Protein AF-W7XIR1-F1 (afdb_monomer_lite)

Structure (mmCIF, N/CA/C/O backbone):
data_AF-W7XIR1-F1
#
_entry.id   AF-W7XIR1-F1
#
loop_
_atom_site.group_PDB
_atom_site.id
_atom_site.type_symbol
_atom_site.label_atom_id
_atom_site.label_alt_id
_atom_site.label_comp_id
_atom_site.label_asym_id
_atom_site.label_entity_id
_atom_site.label_seq_id
_atom_site.pdbx_PDB_ins_code
_atom_site.Cartn_x
_atom_site.Cartn_y
_atom_site.Cartn_z
_atom_site.occupancy
_atom_site.B_iso_or_equiv
_atom_site.auth_seq_id
_atom_site.auth_comp_id
_atom_site.auth_asym_id
_atom_site.auth_atom_id
_atom_site.pdbx_PDB_model_num
ATOM 1 N N . MET A 1 1 ? -16.036 -8.153 -0.741 1.00 47.19 1 MET A N 1
ATOM 2 C CA . MET A 1 1 ? -14.841 -7.822 0.066 1.00 47.19 1 MET A CA 1
ATOM 3 C C . MET A 1 1 ? -13.595 -8.530 -0.463 1.00 47.19 1 MET A C 1
ATOM 5 O O . MET A 1 1 ? -12.619 -7.846 -0.739 1.00 47.19 1 MET A O 1
ATOM 9 N N . ASP A 1 2 ? -13.642 -9.837 -0.739 1.00 56.62 2 ASP A N 1
ATOM 10 C CA . ASP A 1 2 ? -12.467 -10.627 -1.176 1.00 56.62 2 ASP A CA 1
ATOM 11 C C . ASP A 1 2 ? -11.765 -10.119 -2.443 1.00 56.62 2 ASP A C 1
ATOM 13 O O . ASP A 1 2 ? -10.538 -10.117 -2.530 1.00 56.62 2 ASP A O 1
ATOM 17 N N . LYS A 1 3 ? -12.527 -9.592 -3.409 1.00 66.00 3 LYS A N 1
ATOM 18 C CA . LYS A 1 3 ? -11.968 -9.049 -4.658 1.00 66.00 3 LYS A CA 1
ATOM 19 C C . LYS A 1 3 ? -11.097 -7.801 -4.444 1.00 66.00 3 LYS A C 1
ATOM 21 O O . LYS A 1 3 ? -10.137 -7.603 -5.183 1.00 66.00 3 LYS A O 1
ATOM 26 N N . LEU A 1 4 ? -11.406 -6.980 -3.435 1.00 66.88 4 LEU A N 1
ATOM 27 C CA . LEU A 1 4 ? -10.660 -5.755 -3.116 1.00 66.88 4 LEU A CA 1
ATOM 28 C C . LEU A 1 4 ? -9.326 -6.082 -2.440 1.00 66.88 4 LEU A C 1
ATOM 30 O O . LEU A 1 4 ? -8.282 -5.608 -2.886 1.00 66.88 4 LEU A O 1
ATOM 34 N N . PHE A 1 5 ? -9.343 -6.951 -1.428 1.00 69.06 5 PHE A N 1
ATOM 35 C CA . PHE A 1 5 ? -8.121 -7.397 -0.753 1.00 69.06 5 PHE A CA 1
ATOM 36 C C . PHE A 1 5 ? -7.199 -8.178 -1.690 1.00 69.06 5 PHE A C 1
ATOM 38 O O . PHE A 1 5 ? -6.004 -7.888 -1.754 1.00 69.06 5 PHE A O 1
ATOM 45 N N . GLY A 1 6 ? -7.758 -9.090 -2.493 1.00 74.75 6 GLY A N 1
ATOM 46 C CA . GLY A 1 6 ? -6.997 -9.811 -3.512 1.00 74.75 6 GLY A CA 1
ATOM 47 C C . GLY A 1 6 ? -6.337 -8.871 -4.525 1.00 74.75 6 GLY A C 1
ATOM 48 O O . GLY A 1 6 ? -5.198 -9.101 -4.928 1.00 74.75 6 GLY A O 1
ATOM 49 N N . ARG A 1 7 ? -6.999 -7.764 -4.889 1.00 78.75 7 ARG A N 1
ATOM 50 C CA . ARG A 1 7 ? -6.411 -6.743 -5.767 1.00 78.75 7 ARG A CA 1
ATOM 51 C C . ARG A 1 7 ? -5.222 -6.047 -5.112 1.00 78.75 7 ARG A C 1
ATOM 53 O O . ARG A 1 7 ? -4.180 -5.965 -5.750 1.00 78.75 7 ARG A O 1
ATOM 60 N N . VAL A 1 8 ? -5.345 -5.591 -3.863 1.00 82.38 8 VAL A N 1
ATOM 61 C CA . VAL A 1 8 ? -4.236 -4.936 -3.136 1.00 82.38 8 VAL A CA 1
ATOM 62 C C . VAL A 1 8 ? -3.028 -5.871 -3.004 1.00 82.38 8 VAL A C 1
ATOM 64 O O . VAL A 1 8 ? -1.895 -5.430 -3.187 1.00 82.38 8 VAL A O 1
ATOM 67 N N . ILE A 1 9 ? -3.255 -7.164 -2.751 1.00 82.62 9 ILE A N 1
ATOM 68 C CA . ILE A 1 9 ? -2.181 -8.163 -2.649 1.00 82.62 9 ILE A CA 1
ATOM 69 C C . ILE A 1 9 ? -1.462 -8.341 -3.991 1.00 82.62 9 ILE A C 1
ATOM 71 O O . ILE A 1 9 ? -0.242 -8.200 -4.043 1.00 82.62 9 ILE A O 1
ATOM 75 N N . ARG A 1 10 ? -2.198 -8.579 -5.087 1.00 83.56 10 ARG A N 1
ATOM 76 C CA . ARG A 1 10 ? -1.591 -8.745 -6.424 1.00 83.56 10 ARG A CA 1
ATOM 77 C C . ARG A 1 10 ? -0.830 -7.500 -6.874 1.00 83.56 10 ARG A C 1
ATOM 79 O O . ARG A 1 10 ? 0.232 -7.595 -7.477 1.00 83.56 10 ARG A O 1
ATOM 86 N N . ARG A 1 11 ? -1.364 -6.328 -6.541 1.00 86.44 11 ARG A N 1
ATOM 87 C CA . ARG A 1 11 ? -0.734 -5.027 -6.760 1.00 86.44 11 ARG A CA 1
ATOM 88 C C . ARG A 1 11 ? 0.593 -4.888 -6.011 1.00 86.44 11 ARG A C 1
ATOM 90 O O . ARG A 1 11 ? 1.583 -4.455 -6.588 1.00 86.44 11 ARG A O 1
ATOM 97 N N . ASN A 1 12 ? 0.637 -5.286 -4.745 1.00 86.12 12 ASN A N 1
ATOM 98 C CA . ASN A 1 12 ? 1.884 -5.290 -3.985 1.00 86.12 12 ASN A CA 1
ATOM 99 C C . ASN A 1 12 ? 2.903 -6.280 -4.577 1.00 86.12 12 ASN A C 1
ATOM 101 O O . ASN A 1 12 ? 4.062 -5.922 -4.751 1.00 86.12 12 ASN A O 1
ATOM 105 N N . GLN A 1 13 ? 2.462 -7.481 -4.964 1.00 86.81 13 GLN A N 1
ATOM 106 C CA . GLN A 1 13 ? 3.322 -8.484 -5.605 1.00 86.81 13 GLN A CA 1
ATOM 107 C C . GLN A 1 13 ? 3.911 -7.983 -6.929 1.00 86.81 13 GLN A C 1
ATOM 109 O O . GLN A 1 13 ? 5.104 -8.140 -7.165 1.00 86.81 13 GLN A O 1
ATOM 114 N N . ALA A 1 14 ? 3.105 -7.325 -7.766 1.00 87.56 14 ALA A N 1
ATOM 115 C CA . ALA A 1 14 ? 3.579 -6.733 -9.014 1.00 87.56 14 ALA A CA 1
ATOM 116 C C . ALA A 1 14 ? 4.605 -5.614 -8.767 1.00 87.56 14 ALA A C 1
ATOM 118 O O . ALA A 1 14 ? 5.599 -5.510 -9.479 1.00 87.56 14 ALA A O 1
ATOM 119 N N . ALA A 1 15 ? 4.403 -4.788 -7.738 1.00 88.06 15 ALA A N 1
ATOM 120 C CA . ALA A 1 15 ? 5.382 -3.772 -7.361 1.00 88.06 15 ALA A CA 1
ATOM 121 C C . ALA A 1 15 ? 6.718 -4.400 -6.918 1.00 88.06 15 ALA A C 1
ATOM 123 O O . ALA A 1 15 ? 7.783 -3.932 -7.311 1.00 88.06 15 ALA A O 1
ATOM 124 N N . GLU A 1 16 ? 6.672 -5.490 -6.150 1.00 88.56 16 GLU A N 1
ATOM 125 C CA . GLU A 1 16 ? 7.868 -6.235 -5.739 1.00 88.56 16 GLU A CA 1
ATOM 126 C C . GLU A 1 16 ? 8.572 -6.930 -6.914 1.00 88.56 16 GLU A C 1
ATOM 128 O O . GLU A 1 16 ? 9.802 -6.935 -6.969 1.00 88.56 16 GLU A O 1
ATOM 133 N N . GLU A 1 17 ? 7.816 -7.493 -7.860 1.00 87.75 17 GLU A N 1
ATOM 134 C CA . GLU A 1 17 ? 8.345 -8.072 -9.103 1.00 87.75 17 GLU A CA 1
ATOM 135 C C . GLU A 1 17 ? 9.069 -7.004 -9.932 1.00 87.75 17 GLU A C 1
ATOM 137 O O . GLU A 1 17 ? 10.204 -7.214 -10.356 1.00 87.75 17 GLU A O 1
ATOM 142 N N . PHE A 1 18 ? 8.462 -5.821 -10.074 1.00 90.00 18 PHE A N 1
ATOM 143 C CA . PHE A 1 18 ? 9.089 -4.676 -10.732 1.00 90.00 18 PHE A CA 1
ATOM 144 C C . PHE A 1 18 ? 10.430 -4.296 -10.082 1.00 90.00 18 PHE A C 1
ATOM 146 O O . PHE A 1 18 ? 11.411 -4.070 -10.787 1.00 90.00 18 PHE A O 1
ATOM 153 N N . MET A 1 19 ? 10.509 -4.260 -8.746 1.00 90.06 19 MET A N 1
ATOM 154 C CA . MET A 1 19 ? 11.745 -3.876 -8.046 1.00 90.06 19 MET A CA 1
ATOM 155 C C . MET A 1 19 ? 12.908 -4.846 -8.294 1.00 90.06 19 MET A C 1
ATOM 157 O O . MET A 1 19 ? 14.069 -4.438 -8.214 1.00 90.06 19 MET A O 1
ATOM 161 N N . LYS A 1 20 ? 12.605 -6.109 -8.612 1.00 88.31 20 LYS A N 1
ATOM 162 C CA . LYS A 1 20 ? 13.590 -7.152 -8.934 1.00 88.31 20 LYS A CA 1
ATOM 163 C C . LYS A 1 20 ? 13.994 -7.163 -10.410 1.00 88.31 20 LYS A C 1
ATOM 165 O O . LYS A 1 20 ? 14.940 -7.856 -10.758 1.00 88.31 20 LYS A O 1
ATOM 170 N N . ASN A 1 21 ? 13.299 -6.419 -11.269 1.00 86.75 21 ASN A N 1
ATOM 171 C CA . ASN A 1 21 ? 13.583 -6.396 -12.697 1.00 86.75 21 ASN A CA 1
ATOM 172 C C . ASN A 1 21 ? 14.885 -5.618 -12.975 1.00 86.75 21 ASN A C 1
ATOM 174 O O . ASN A 1 21 ? 15.011 -4.445 -12.609 1.00 86.75 21 ASN A O 1
ATOM 178 N N . GLU A 1 22 ? 15.872 -6.266 -13.593 1.00 84.19 22 GLU A N 1
ATOM 179 C CA . GLU A 1 22 ? 17.186 -5.675 -13.885 1.00 84.19 22 GLU A CA 1
ATOM 180 C C . GLU A 1 22 ? 17.130 -4.628 -15.010 1.00 84.19 22 GLU A C 1
ATOM 182 O O . GLU A 1 22 ? 17.869 -3.647 -14.951 1.00 84.19 22 GLU A O 1
ATOM 187 N N . ASP A 1 23 ? 16.170 -4.746 -15.934 1.00 83.69 23 ASP A N 1
ATOM 188 C CA . ASP A 1 23 ? 15.997 -3.857 -17.094 1.00 83.69 23 ASP A CA 1
ATOM 189 C C . ASP A 1 23 ? 15.328 -2.513 -16.745 1.00 83.69 23 ASP A C 1
ATOM 191 O O . ASP A 1 23 ? 15.287 -1.581 -17.557 1.00 83.69 23 ASP A O 1
ATOM 195 N N . ALA A 1 24 ? 14.755 -2.393 -15.544 1.00 85.62 24 ALA A N 1
ATOM 196 C CA . ALA A 1 24 ? 14.069 -1.180 -15.113 1.00 85.62 24 ALA A CA 1
ATOM 197 C C . ALA A 1 24 ? 15.061 -0.050 -14.795 1.00 85.62 24 ALA A C 1
ATOM 199 O O . ALA A 1 24 ? 16.032 -0.227 -14.049 1.00 85.62 24 ALA A O 1
ATOM 200 N N . LYS A 1 25 ? 14.788 1.152 -15.322 1.00 89.81 25 LYS A N 1
ATOM 201 C CA . LYS A 1 25 ? 15.686 2.305 -15.174 1.00 89.81 25 LYS A CA 1
ATOM 202 C C . LYS A 1 25 ? 15.757 2.752 -13.712 1.00 89.81 25 LYS A C 1
ATOM 204 O O . LYS A 1 25 ? 14.763 2.733 -12.989 1.00 89.81 25 LYS A O 1
ATOM 209 N N . ALA A 1 26 ? 16.920 3.245 -13.285 1.00 88.62 26 ALA A N 1
ATOM 210 C CA . ALA A 1 26 ? 17.149 3.649 -11.893 1.00 88.62 26 ALA A CA 1
ATOM 211 C C . ALA A 1 26 ? 16.135 4.695 -11.376 1.00 88.62 26 ALA A C 1
ATOM 213 O O . ALA A 1 26 ? 15.643 4.572 -10.258 1.00 88.62 26 ALA A O 1
ATOM 214 N N . HIS A 1 27 ? 15.758 5.681 -12.197 1.00 89.12 27 HIS A N 1
ATOM 215 C CA . HIS A 1 27 ? 14.773 6.703 -11.812 1.00 89.12 27 HIS A CA 1
ATOM 216 C C . HIS A 1 27 ? 13.342 6.151 -11.680 1.00 89.12 27 HIS A C 1
ATOM 218 O O . HIS A 1 27 ? 12.561 6.626 -10.855 1.00 89.12 27 HIS A O 1
ATOM 224 N N . GLU A 1 28 ? 12.989 5.129 -12.464 1.00 86.50 28 GLU A N 1
ATOM 225 C CA . GLU A 1 28 ? 11.701 4.438 -12.362 1.00 86.50 28 GLU A CA 1
ATOM 226 C C . GLU A 1 28 ? 11.644 3.604 -11.082 1.00 86.50 28 GLU A C 1
ATOM 228 O O . GLU A 1 28 ? 10.644 3.648 -10.364 1.00 86.50 28 GLU A O 1
ATOM 233 N N . LYS A 1 29 ? 12.747 2.914 -10.753 1.00 89.25 29 LYS A N 1
ATOM 234 C CA . LYS A 1 29 ? 12.908 2.200 -9.479 1.00 89.25 29 LYS A CA 1
ATOM 235 C C . LYS A 1 29 ? 12.753 3.128 -8.286 1.00 89.25 29 LYS A C 1
ATOM 237 O O . LYS A 1 29 ? 12.017 2.802 -7.360 1.00 89.25 29 LYS A O 1
ATOM 242 N N . GLU A 1 30 ? 13.385 4.296 -8.330 1.00 91.06 30 GLU A N 1
ATOM 243 C CA . GLU A 1 30 ? 13.280 5.284 -7.257 1.00 91.06 30 GLU A CA 1
ATOM 244 C C . GLU A 1 30 ? 11.848 5.826 -7.121 1.00 91.06 30 GLU A C 1
ATOM 246 O O . GLU A 1 30 ? 11.308 5.877 -6.018 1.00 91.06 30 GLU A O 1
ATOM 251 N N . THR A 1 31 ? 11.178 6.118 -8.241 1.00 90.06 31 THR A N 1
ATOM 252 C CA . THR A 1 31 ? 9.779 6.581 -8.242 1.00 90.06 31 THR A CA 1
ATOM 253 C C . THR A 1 31 ? 8.834 5.543 -7.631 1.00 90.06 31 THR A C 1
ATOM 255 O O . THR A 1 31 ? 8.003 5.872 -6.778 1.00 90.06 31 THR A O 1
ATOM 258 N N . VAL A 1 32 ? 8.956 4.274 -8.033 1.00 90.06 32 VAL A N 1
ATOM 259 C CA . VAL A 1 32 ? 8.128 3.186 -7.489 1.00 90.06 32 VAL A CA 1
ATOM 260 C C . VAL A 1 32 ? 8.439 2.964 -6.009 1.00 90.06 32 VAL A C 1
ATOM 262 O O . VAL A 1 32 ? 7.513 2.861 -5.205 1.00 90.06 32 VAL A O 1
ATOM 265 N N . LYS A 1 33 ? 9.719 2.974 -5.623 1.00 92.25 33 LYS A N 1
ATOM 266 C CA . LYS A 1 33 ? 10.160 2.826 -4.232 1.00 92.25 33 LYS A CA 1
ATOM 267 C C . LYS A 1 33 ? 9.596 3.921 -3.327 1.00 92.25 33 LYS A C 1
ATOM 269 O O . LYS A 1 33 ? 9.065 3.599 -2.266 1.00 92.25 33 LYS A O 1
ATOM 274 N N . GLN A 1 34 ? 9.649 5.184 -3.747 1.00 91.56 34 GLN A N 1
ATOM 275 C CA . GLN A 1 34 ? 9.073 6.300 -2.989 1.00 91.56 34 GLN A CA 1
ATOM 276 C C . GLN A 1 34 ? 7.562 6.120 -2.790 1.00 91.56 34 GLN A C 1
ATOM 278 O O . GLN A 1 34 ? 7.061 6.233 -1.672 1.00 91.56 34 GLN A O 1
ATOM 283 N N . ASN A 1 35 ? 6.832 5.738 -3.842 1.00 89.81 35 ASN A N 1
ATOM 284 C CA . ASN A 1 35 ? 5.393 5.487 -3.741 1.00 89.81 35 ASN A CA 1
ATOM 285 C C . ASN A 1 35 ? 5.060 4.269 -2.855 1.00 89.81 35 ASN A C 1
ATOM 287 O O . ASN A 1 35 ? 4.094 4.314 -2.091 1.00 89.81 35 ASN A O 1
ATOM 291 N N . MET A 1 36 ? 5.874 3.205 -2.892 1.00 90.12 36 MET A N 1
ATOM 292 C CA . MET A 1 36 ? 5.750 2.056 -1.981 1.00 90.12 36 MET A CA 1
ATOM 293 C C . MET A 1 36 ? 6.007 2.450 -0.522 1.00 90.12 36 MET A C 1
ATOM 295 O O . MET A 1 36 ? 5.300 1.987 0.379 1.00 90.12 36 MET A O 1
ATOM 299 N N . GLN A 1 37 ? 6.994 3.314 -0.270 1.00 91.06 37 GLN A N 1
ATOM 300 C CA . GLN A 1 37 ? 7.282 3.829 1.069 1.00 91.06 37 GLN A CA 1
ATOM 301 C C . GLN A 1 37 ? 6.131 4.686 1.598 1.00 91.06 37 GLN A C 1
ATOM 303 O O . GLN A 1 37 ? 5.708 4.477 2.732 1.00 91.06 37 GLN A O 1
ATOM 308 N N . ILE A 1 38 ? 5.564 5.575 0.775 1.00 89.38 38 ILE A N 1
ATOM 309 C CA . ILE A 1 38 ? 4.385 6.377 1.142 1.00 89.38 38 ILE A CA 1
ATOM 310 C C . ILE A 1 38 ? 3.194 5.467 1.455 1.00 89.38 38 ILE A C 1
ATOM 312 O O . ILE A 1 38 ? 2.576 5.603 2.511 1.00 89.38 38 ILE A O 1
ATOM 316 N N . GLN A 1 39 ? 2.905 4.492 0.586 1.00 90.06 39 GLN A N 1
ATOM 317 C CA . GLN A 1 39 ? 1.838 3.517 0.816 1.00 90.06 39 GLN A CA 1
ATOM 318 C C . GLN A 1 39 ? 2.038 2.784 2.149 1.00 90.06 39 GLN A C 1
ATOM 320 O O . GLN A 1 39 ? 1.104 2.674 2.943 1.00 90.06 39 GLN A O 1
ATOM 325 N N . THR A 1 40 ? 3.251 2.294 2.410 1.00 89.00 40 THR A N 1
ATOM 326 C CA . THR A 1 40 ? 3.586 1.585 3.653 1.00 89.00 40 THR A CA 1
ATOM 327 C C . THR A 1 40 ? 3.459 2.505 4.866 1.00 89.00 40 THR A C 1
ATOM 329 O O . THR A 1 40 ? 2.874 2.107 5.872 1.00 89.00 40 THR A O 1
ATOM 332 N N . GLY A 1 41 ? 3.922 3.752 4.758 1.00 87.50 41 GLY A N 1
ATOM 333 C CA . GLY A 1 41 ? 3.806 4.767 5.801 1.00 87.50 41 GLY A CA 1
ATOM 334 C C . GLY A 1 41 ? 2.353 5.048 6.178 1.00 87.50 41 GLY A C 1
ATOM 335 O O . GLY A 1 41 ? 2.011 4.990 7.358 1.00 87.50 41 GLY A O 1
ATOM 336 N N . ILE A 1 42 ? 1.473 5.248 5.190 1.00 87.44 42 ILE A N 1
ATOM 337 C CA . ILE A 1 42 ? 0.030 5.445 5.414 1.00 87.44 42 ILE A CA 1
ATOM 338 C C . ILE A 1 42 ? -0.579 4.224 6.117 1.00 87.44 42 ILE A C 1
ATOM 340 O O . ILE A 1 42 ? -1.286 4.364 7.117 1.00 87.44 42 ILE A O 1
ATOM 344 N N . LYS A 1 43 ? -0.265 3.013 5.637 1.00 88.38 43 LYS A N 1
ATOM 345 C CA . LYS A 1 43 ? -0.760 1.754 6.216 1.00 88.38 43 LYS A CA 1
ATOM 346 C C . LYS A 1 43 ? -0.345 1.578 7.678 1.00 88.38 43 LYS A C 1
ATOM 348 O O . LYS A 1 43 ? -1.163 1.154 8.501 1.00 88.38 43 LYS A O 1
ATOM 353 N N . VAL A 1 44 ? 0.909 1.886 8.005 1.00 88.81 44 VAL A N 1
ATOM 354 C CA . VAL A 1 44 ? 1.440 1.797 9.373 1.00 88.81 44 VAL A CA 1
ATOM 355 C C . VAL A 1 44 ? 0.832 2.881 10.261 1.00 88.81 44 VAL A C 1
ATOM 357 O O . VAL A 1 44 ? 0.356 2.566 11.349 1.00 88.81 44 VAL A O 1
ATOM 360 N N . ALA A 1 45 ? 0.763 4.130 9.791 1.00 87.19 45 ALA A N 1
ATOM 361 C CA . ALA A 1 45 ? 0.193 5.245 10.547 1.00 87.19 45 ALA A CA 1
ATOM 362 C C . ALA A 1 45 ? -1.283 5.012 10.913 1.00 87.19 45 ALA A C 1
ATOM 364 O O . ALA A 1 45 ? -1.683 5.247 12.056 1.00 87.19 45 ALA A O 1
ATOM 365 N N . LEU A 1 46 ? -2.089 4.479 9.987 1.00 87.69 46 LEU A N 1
ATOM 366 C CA . LEU A 1 46 ? -3.490 4.124 10.247 1.00 87.69 46 LEU A CA 1
ATOM 367 C C . LEU A 1 46 ? -3.632 3.033 11.318 1.00 87.69 46 LEU A C 1
ATOM 369 O O . LEU A 1 46 ? -4.487 3.127 12.195 1.00 87.69 46 LEU A O 1
ATOM 373 N N . ARG A 1 47 ? -2.770 2.012 11.293 1.00 86.81 47 ARG A N 1
ATOM 374 C CA . ARG A 1 47 ? -2.785 0.942 12.304 1.00 86.81 47 ARG A CA 1
ATOM 375 C C . ARG A 1 47 ? -2.330 1.445 13.669 1.00 86.81 47 ARG A C 1
ATOM 377 O O . ARG A 1 47 ? -2.976 1.148 14.668 1.00 86.81 47 ARG A O 1
ATOM 384 N N . LEU A 1 48 ? -1.244 2.216 13.718 1.00 87.69 48 LEU A N 1
ATOM 385 C CA . LEU A 1 48 ? -0.706 2.756 14.969 1.00 87.69 48 LEU A CA 1
ATOM 386 C C . LEU A 1 48 ? -1.657 3.761 15.617 1.00 87.69 48 LEU A C 1
ATOM 388 O O . LEU A 1 48 ? -1.846 3.713 16.829 1.00 87.69 48 LEU A O 1
ATOM 392 N N . SER A 1 49 ? -2.289 4.631 14.825 1.00 85.00 49 SER A N 1
ATOM 393 C CA . SER A 1 49 ? -3.303 5.558 15.339 1.00 85.00 49 SER A CA 1
ATOM 394 C C . SER A 1 49 ? -4.500 4.806 15.916 1.00 85.00 49 SER A C 1
ATOM 396 O O . SER A 1 49 ? -4.899 5.095 17.041 1.00 85.00 49 SER A O 1
ATOM 398 N N . PHE A 1 50 ? -5.001 3.779 15.221 1.00 86.06 50 PHE A N 1
ATOM 399 C CA . PHE A 1 50 ? -6.089 2.950 15.735 1.00 86.06 50 PHE A CA 1
ATOM 400 C C . PHE A 1 50 ? -5.710 2.220 17.033 1.00 86.06 50 PHE A C 1
ATOM 402 O O . PHE A 1 50 ? -6.439 2.307 18.020 1.00 86.06 50 PHE A O 1
ATOM 409 N N . ILE A 1 51 ? -4.545 1.562 17.074 1.00 85.44 51 ILE A N 1
ATOM 410 C CA . ILE A 1 51 ? -4.040 0.893 18.285 1.00 85.44 51 ILE A CA 1
ATOM 411 C C . ILE A 1 51 ? -3.890 1.897 19.434 1.00 85.44 51 ILE A C 1
ATOM 413 O O . ILE A 1 51 ? -4.303 1.611 20.557 1.00 85.44 51 ILE A O 1
ATOM 417 N N . GLY A 1 52 ? -3.345 3.085 19.159 1.00 84.31 52 GLY A N 1
ATOM 418 C CA . GLY A 1 52 ? -3.204 4.158 20.140 1.00 84.31 52 GLY A CA 1
ATOM 419 C C . GLY A 1 52 ? -4.551 4.617 20.700 1.00 84.31 52 GLY A C 1
ATOM 420 O O . GLY A 1 52 ? -4.704 4.733 21.918 1.00 84.31 52 GLY A O 1
ATOM 421 N N . SER A 1 53 ? -5.555 4.805 19.838 1.00 82.50 53 SER A N 1
ATOM 422 C CA . SER A 1 53 ? -6.922 5.126 20.260 1.00 82.50 53 SER A CA 1
ATOM 423 C C . SER A 1 53 ? -7.522 4.023 21.134 1.00 82.50 53 SER A C 1
ATOM 425 O O . SER A 1 53 ? -8.058 4.320 22.201 1.00 82.50 53 SER A O 1
ATOM 427 N N . VAL A 1 54 ? -7.381 2.753 20.745 1.00 82.06 54 VAL A N 1
ATOM 428 C CA . VAL A 1 54 ? -7.877 1.613 21.535 1.00 82.06 54 VAL A CA 1
ATOM 429 C C . VAL A 1 54 ? -7.174 1.530 22.893 1.00 82.06 54 VAL A C 1
ATOM 431 O O . VAL A 1 54 ? -7.836 1.344 23.912 1.00 82.06 54 VAL A O 1
ATOM 434 N N . ALA A 1 55 ? -5.855 1.736 22.945 1.00 82.88 55 ALA A N 1
ATOM 435 C CA . ALA A 1 55 ? -5.088 1.720 24.190 1.00 82.88 55 ALA A CA 1
ATOM 436 C C . ALA A 1 55 ? -5.508 2.844 25.157 1.00 82.88 55 ALA A C 1
ATOM 438 O O . ALA A 1 55 ? -5.602 2.622 26.368 1.00 82.88 55 ALA A O 1
ATOM 439 N N . LEU A 1 56 ? -5.801 4.041 24.635 1.00 82.81 56 LEU A N 1
ATOM 440 C CA . LEU A 1 56 ? -6.336 5.153 25.427 1.00 82.81 56 LEU A CA 1
ATOM 441 C C . LEU A 1 56 ? -7.735 4.844 25.975 1.00 82.81 56 LEU A C 1
ATOM 443 O O . LEU A 1 56 ? -8.002 5.102 27.151 1.00 82.81 56 LEU A O 1
ATOM 447 N N . LEU A 1 57 ? -8.606 4.262 25.147 1.00 77.81 57 LEU A N 1
ATOM 448 C CA . LEU A 1 57 ? -9.945 3.836 25.562 1.00 77.81 57 LEU A CA 1
ATOM 449 C C . LEU A 1 57 ? -9.876 2.733 26.629 1.00 77.81 57 LEU A C 1
ATOM 451 O O . LEU A 1 57 ? -10.603 2.789 27.621 1.00 77.81 57 LEU A O 1
ATOM 455 N N . TYR A 1 58 ? -8.938 1.793 26.491 1.00 77.62 58 TYR A N 1
ATOM 456 C CA . TYR A 1 58 ? -8.687 0.747 27.481 1.00 77.62 58 TYR A CA 1
ATOM 457 C C . TYR A 1 58 ? -8.252 1.314 28.834 1.00 77.62 58 TYR A C 1
ATOM 459 O O . TYR A 1 58 ? -8.846 0.981 29.859 1.00 77.62 58 TYR A O 1
ATOM 467 N N . LYS A 1 59 ? -7.280 2.238 28.852 1.00 79.94 59 LYS A N 1
ATOM 468 C CA . LYS A 1 59 ? -6.821 2.881 30.096 1.00 79.94 59 LYS A CA 1
ATOM 469 C C . LYS A 1 59 ? -7.918 3.659 30.825 1.00 79.94 59 LYS A C 1
ATOM 471 O O . LYS A 1 59 ? -7.866 3.763 32.044 1.00 79.94 59 LYS A O 1
ATOM 476 N N . ARG A 1 60 ? -8.904 4.202 30.104 1.00 75.81 60 ARG A N 1
ATOM 477 C CA . ARG A 1 60 ? -10.039 4.925 30.701 1.00 75.81 60 ARG A CA 1
ATOM 478 C C . ARG A 1 60 ? -11.146 4.019 31.247 1.0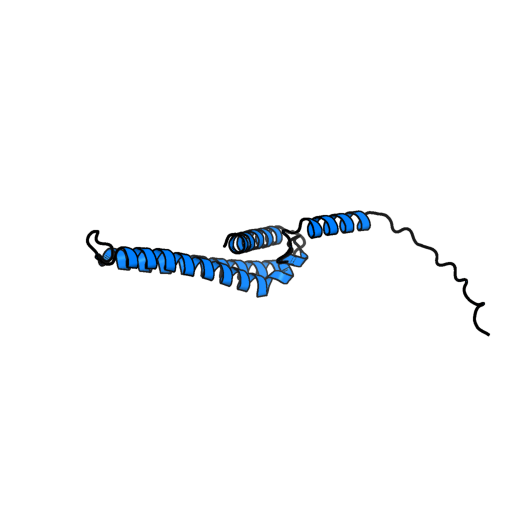0 75.81 60 ARG A C 1
ATOM 480 O O . ARG A 1 60 ? -12.164 4.535 31.693 1.00 75.81 60 ARG A O 1
ATOM 487 N N . GLY A 1 61 ? -10.972 2.695 31.215 1.00 70.19 61 GLY A N 1
ATOM 488 C CA . GLY A 1 61 ? -11.989 1.754 31.687 1.00 70.19 61 GLY A CA 1
ATOM 489 C C . GLY A 1 61 ? -13.215 1.680 30.775 1.00 70.19 61 GLY A C 1
ATOM 490 O O . GLY A 1 61 ? -14.256 1.194 31.204 1.00 70.19 61 GLY A O 1
ATOM 491 N N . PHE A 1 62 ? -13.096 2.138 29.520 1.00 66.31 62 PHE A N 1
ATOM 492 C CA . PHE A 1 62 ? -14.200 2.146 28.556 1.00 66.31 62 PHE A CA 1
ATOM 493 C C . PHE A 1 62 ? -14.723 0.730 28.269 1.00 66.31 62 PHE A C 1
ATOM 495 O O . PHE A 1 62 ? -15.906 0.578 28.033 1.00 66.31 62 PHE A O 1
ATOM 502 N N . PHE A 1 63 ? -13.867 -0.297 28.367 1.00 65.19 63 PHE A N 1
ATOM 503 C CA . PHE A 1 63 ? -14.200 -1.709 28.114 1.00 65.19 63 PHE A CA 1
ATOM 504 C C . PHE A 1 63 ? -14.488 -2.534 29.388 1.00 65.19 63 PHE A C 1
ATOM 506 O O . PHE A 1 63 ? -14.266 -3.748 29.418 1.00 65.19 63 PHE A O 1
ATOM 513 N N . ALA A 1 64 ? -14.906 -1.907 30.493 1.00 67.19 64 ALA A N 1
ATOM 514 C CA . ALA A 1 64 ? -15.242 -2.647 31.710 1.00 67.19 64 ALA A CA 1
ATOM 515 C C . ALA A 1 64 ? -16.447 -3.585 31.467 1.00 67.19 64 ALA A C 1
ATOM 517 O O . ALA A 1 64 ? -17.487 -3.153 30.981 1.00 67.19 64 ALA A O 1
ATOM 518 N N . LYS A 1 65 ? -16.326 -4.869 31.850 1.00 56.28 65 LYS A N 1
ATOM 519 C CA . LYS A 1 65 ? -17.270 -5.984 31.572 1.00 56.28 65 LYS A CA 1
ATOM 520 C C . LYS A 1 65 ? -18.745 -5.781 31.990 1.00 56.28 65 LYS A C 1
ATOM 522 O O . LYS A 1 65 ? -19.568 -6.628 31.663 1.00 56.28 65 LYS A O 1
ATOM 527 N N . GLN A 1 66 ? -19.087 -4.703 32.699 1.00 56.91 66 GLN A N 1
ATOM 528 C CA . GLN A 1 66 ? -20.462 -4.326 33.074 1.00 56.91 66 GLN A CA 1
ATOM 529 C C . GLN A 1 66 ? -21.007 -3.127 32.274 1.00 56.91 66 GLN A C 1
ATOM 531 O O . GLN A 1 66 ? -22.042 -2.564 32.621 1.00 56.91 66 GLN A O 1
ATOM 536 N N . SER A 1 67 ? -20.317 -2.715 31.211 1.00 56.53 67 SER A N 1
ATOM 537 C CA . SER A 1 67 ? -20.746 -1.632 30.335 1.00 56.53 67 SER A CA 1
ATOM 538 C C . SER A 1 67 ? -22.051 -2.007 29.608 1.00 56.53 67 SER A C 1
ATOM 540 O O . SER A 1 67 ? -22.057 -2.962 28.824 1.00 56.53 67 SER A O 1
ATOM 542 N N . PRO A 1 68 ? -23.150 -1.238 29.761 1.00 60.62 68 PRO A N 1
ATOM 543 C CA . PRO A 1 68 ? -24.337 -1.380 28.911 1.00 60.62 68 PRO A CA 1
ATOM 544 C C . PRO A 1 68 ? -24.049 -1.042 27.432 1.00 60.62 68 PRO A C 1
ATOM 546 O O . PRO A 1 68 ? -24.941 -1.115 26.588 1.00 60.62 68 PRO A O 1
ATOM 549 N N . PHE A 1 69 ? -22.802 -0.688 27.098 1.00 63.69 69 PHE A N 1
ATOM 550 C CA . PHE A 1 69 ? -22.334 -0.289 25.778 1.00 63.69 69 PHE A CA 1
ATOM 551 C C . PHE A 1 69 ? -21.414 -1.322 25.104 1.00 63.69 69 PHE A C 1
ATOM 553 O O . PHE A 1 69 ? -20.818 -0.994 24.081 1.00 63.69 69 PHE A O 1
ATOM 560 N N . PHE A 1 70 ? -21.349 -2.574 25.578 1.00 68.12 70 PHE A N 1
ATOM 561 C CA . PHE A 1 70 ? -20.539 -3.641 24.955 1.00 68.12 70 PHE A CA 1
ATOM 562 C C . PHE A 1 70 ? -20.753 -3.769 23.430 1.00 68.12 70 PHE A C 1
ATOM 564 O O . PHE A 1 70 ? -19.798 -3.892 22.665 1.00 68.12 70 PHE A O 1
ATOM 571 N N . MET A 1 71 ? -21.997 -3.644 22.947 1.00 69.88 71 MET A N 1
ATOM 572 C CA . MET A 1 71 ? -22.287 -3.631 21.502 1.00 69.88 71 MET A CA 1
ATOM 573 C C . MET A 1 71 ? -21.717 -2.403 20.781 1.00 69.88 71 MET A C 1
ATOM 575 O O . MET A 1 71 ? -21.284 -2.504 19.636 1.00 69.88 71 MET A O 1
ATOM 579 N N . ARG A 1 72 ? -21.681 -1.243 21.442 1.00 69.19 72 ARG A N 1
ATOM 580 C CA . ARG A 1 72 ? -21.098 -0.004 20.906 1.00 69.19 72 ARG A CA 1
ATOM 581 C C . ARG A 1 72 ? -19.571 -0.090 20.841 1.00 69.19 72 ARG A C 1
ATOM 583 O O . ARG A 1 72 ? -18.976 0.395 19.885 1.00 69.19 72 ARG A O 1
ATOM 590 N N . GLU A 1 73 ? -18.951 -0.731 21.827 1.00 71.75 73 GLU A N 1
ATOM 591 C CA . GLU A 1 73 ? -17.514 -1.028 21.871 1.00 71.75 73 GLU A CA 1
ATOM 592 C C . GLU A 1 73 ? -17.103 -2.017 20.773 1.00 71.75 73 GLU A C 1
ATOM 594 O O . GLU A 1 73 ? -16.135 -1.773 20.050 1.00 71.75 73 GLU A O 1
ATOM 599 N N . LEU A 1 74 ? -17.880 -3.088 20.582 1.00 75.38 74 LEU A N 1
ATOM 600 C CA . LEU A 1 74 ? -17.679 -4.040 19.490 1.00 75.38 74 LEU A CA 1
ATOM 601 C C . LEU A 1 74 ? -17.847 -3.362 18.119 1.00 75.38 74 LEU A C 1
ATOM 603 O O . LEU A 1 74 ? -17.014 -3.552 17.235 1.00 75.38 74 LEU A O 1
ATOM 607 N N . LEU A 1 75 ? -18.873 -2.517 17.955 1.00 78.31 75 LEU A N 1
ATOM 608 C CA . LEU A 1 75 ? -19.084 -1.726 16.736 1.00 78.31 75 LEU A CA 1
ATOM 609 C C . LEU A 1 75 ? -17.934 -0.749 16.462 1.00 78.31 75 LEU A C 1
ATOM 611 O O . LEU A 1 75 ? -17.549 -0.589 15.308 1.00 78.31 75 LEU A O 1
ATOM 615 N N . LEU A 1 76 ? -17.355 -0.127 17.494 1.00 78.44 76 LEU A N 1
ATOM 616 C CA . LEU A 1 76 ? -16.167 0.724 17.357 1.00 78.44 76 LEU A CA 1
ATOM 617 C C . LEU A 1 76 ? -14.953 -0.069 16.865 1.00 78.44 76 LEU A C 1
ATOM 619 O O . LEU A 1 76 ? -14.229 0.405 15.990 1.00 78.44 76 LEU A O 1
ATOM 623 N N . MET A 1 77 ? -14.749 -1.282 17.382 1.00 78.06 77 MET A N 1
ATOM 624 C CA . MET A 1 77 ? -13.647 -2.150 16.952 1.00 78.06 77 MET A CA 1
ATOM 625 C C . MET A 1 77 ? -13.828 -2.624 15.505 1.00 78.06 77 MET A C 1
ATOM 627 O O . MET A 1 77 ? -12.901 -2.523 14.699 1.00 78.06 77 MET A O 1
ATOM 631 N N . VAL A 1 78 ? -15.035 -3.075 15.148 1.00 81.00 78 VAL A N 1
ATOM 632 C CA . VAL A 1 78 ? -15.371 -3.499 13.777 1.00 81.00 78 VAL A CA 1
ATOM 633 C C . VAL A 1 78 ? -15.306 -2.319 12.803 1.00 81.00 78 VAL A C 1
ATOM 635 O O . VAL A 1 78 ? -14.727 -2.438 11.723 1.00 81.00 78 VAL A O 1
ATOM 638 N N . GLY A 1 79 ? -15.836 -1.158 13.191 1.00 81.81 79 GLY A N 1
ATOM 639 C CA . GLY A 1 79 ? -15.781 0.070 12.400 1.00 81.81 79 GLY A CA 1
ATOM 640 C C . GLY A 1 79 ? -14.349 0.551 12.181 1.00 81.81 79 GLY A C 1
ATOM 641 O O . GLY A 1 79 ? -13.976 0.876 11.056 1.00 81.81 79 GLY A O 1
ATOM 642 N N . GLY A 1 80 ? -13.516 0.515 13.222 1.00 82.50 80 GLY A N 1
ATOM 643 C CA . GLY A 1 80 ? -12.096 0.840 13.128 1.00 82.50 80 GLY A CA 1
ATOM 644 C C . GLY A 1 80 ? -11.325 -0.080 12.182 1.00 82.50 80 GLY A C 1
ATOM 645 O O . GLY A 1 80 ? -10.559 0.395 11.343 1.00 82.50 80 GLY A O 1
ATOM 646 N N . TYR A 1 81 ? -11.597 -1.387 12.231 1.00 81.31 81 TYR A N 1
ATOM 647 C CA . TYR A 1 81 ? -11.049 -2.336 11.259 1.00 81.31 81 TYR 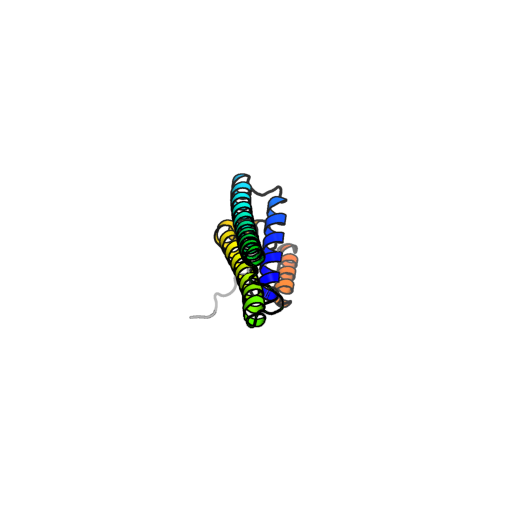A CA 1
ATOM 648 C C . TYR A 1 81 ? -11.516 -2.034 9.823 1.00 81.31 81 TYR A C 1
ATOM 650 O O . TYR A 1 81 ? -10.724 -2.104 8.877 1.00 81.31 81 TYR A O 1
ATOM 658 N N . GLY A 1 82 ? -12.781 -1.637 9.654 1.00 83.38 82 GLY A N 1
ATOM 659 C CA . GLY A 1 82 ? -13.321 -1.175 8.374 1.00 83.38 82 GLY A CA 1
ATOM 660 C C . GLY A 1 82 ? -12.580 0.049 7.826 1.00 83.38 82 GLY A C 1
ATOM 661 O O . GLY A 1 82 ? -12.186 0.055 6.661 1.00 83.38 82 GLY A O 1
ATOM 662 N N . VAL A 1 83 ? -12.310 1.049 8.672 1.00 83.56 83 VAL A N 1
ATOM 663 C CA . VAL A 1 83 ? -11.540 2.250 8.298 1.00 83.56 83 VAL A CA 1
ATOM 664 C C . VAL A 1 83 ? -10.113 1.891 7.879 1.00 83.56 83 VAL A C 1
ATOM 666 O O . VAL A 1 83 ? -9.647 2.382 6.853 1.00 83.56 83 VAL A O 1
ATOM 669 N N . ILE A 1 84 ? -9.437 0.995 8.610 1.00 85.69 84 ILE A N 1
ATOM 670 C CA . ILE A 1 84 ? -8.096 0.513 8.232 1.00 85.69 84 ILE A CA 1
ATOM 671 C C . ILE A 1 84 ? -8.137 -0.163 6.856 1.00 85.69 84 ILE A C 1
ATOM 673 O O . ILE A 1 84 ? -7.305 0.124 5.999 1.00 85.69 84 ILE A O 1
ATOM 677 N N . SER A 1 85 ? -9.132 -1.020 6.627 1.00 81.38 85 SER A N 1
ATOM 678 C CA . SER A 1 85 ? -9.296 -1.758 5.368 1.00 81.38 85 SER A CA 1
ATOM 679 C C . SER A 1 85 ? -9.519 -0.828 4.171 1.00 81.38 85 SER A C 1
ATOM 681 O O . SER A 1 85 ? -8.928 -1.010 3.106 1.00 81.38 85 SER A O 1
ATOM 683 N N . ILE A 1 86 ? -10.350 0.200 4.348 1.00 84.00 86 ILE A N 1
ATOM 684 C CA . ILE A 1 86 ? -10.605 1.222 3.328 1.00 84.00 86 ILE A CA 1
ATOM 685 C C . ILE A 1 86 ? -9.352 2.083 3.103 1.00 84.00 86 ILE A C 1
ATOM 687 O O . ILE A 1 86 ? -8.991 2.365 1.960 1.00 84.00 86 ILE A O 1
ATOM 691 N N . GLY A 1 87 ? -8.646 2.455 4.171 1.00 85.81 87 GLY A N 1
ATOM 692 C CA . GLY A 1 87 ? -7.393 3.204 4.079 1.00 85.81 87 GLY A CA 1
ATOM 693 C C . GLY A 1 87 ? -6.289 2.438 3.343 1.00 85.81 87 GLY A C 1
ATOM 694 O O . GLY A 1 87 ? -5.594 3.016 2.509 1.00 85.81 87 GLY A O 1
ATOM 695 N N . ASP A 1 88 ? -6.178 1.125 3.563 1.00 84.62 88 ASP A N 1
ATOM 696 C CA . ASP A 1 88 ? -5.265 0.250 2.820 1.00 84.62 88 ASP A CA 1
ATOM 697 C C . ASP A 1 88 ? -5.560 0.249 1.313 1.00 84.62 88 ASP A C 1
ATOM 699 O O . ASP A 1 88 ? -4.629 0.241 0.496 1.00 84.62 88 ASP A O 1
ATOM 703 N N . PHE A 1 89 ? -6.848 0.262 0.951 1.00 85.62 89 PHE A N 1
ATOM 704 C CA . PHE A 1 89 ? -7.291 0.351 -0.436 1.00 85.62 89 PHE A CA 1
ATOM 705 C C . PHE A 1 89 ? -6.922 1.701 -1.056 1.00 85.62 89 PHE A C 1
ATOM 707 O O . PHE A 1 89 ? -6.285 1.720 -2.107 1.00 85.62 89 PHE A O 1
ATOM 714 N N . PHE A 1 90 ? -7.223 2.821 -0.392 1.00 87.00 90 PHE A N 1
ATOM 715 C CA . PHE A 1 90 ? -6.866 4.152 -0.899 1.00 87.00 90 PHE A CA 1
ATOM 716 C C . PHE A 1 90 ? -5.354 4.359 -1.011 1.00 87.00 90 PHE A C 1
ATOM 718 O O . PHE A 1 90 ? -4.888 4.911 -2.005 1.00 87.00 90 PHE A O 1
ATOM 725 N N . ALA A 1 91 ? -4.571 3.861 -0.051 1.00 88.19 91 ALA A N 1
ATOM 726 C CA . ALA A 1 91 ? -3.113 3.892 -0.135 1.00 88.19 91 ALA A CA 1
ATOM 727 C C . ALA A 1 91 ? -2.604 3.086 -1.344 1.00 88.19 91 ALA A C 1
ATOM 729 O O . ALA A 1 91 ? -1.656 3.491 -2.017 1.00 88.19 91 ALA A O 1
ATOM 730 N N . SER A 1 92 ? -3.241 1.946 -1.640 1.00 88.31 92 SER A N 1
ATOM 731 C CA . SER A 1 92 ? -2.950 1.171 -2.848 1.00 88.31 92 SER A CA 1
ATOM 732 C C . SER A 1 92 ? -3.343 1.920 -4.122 1.00 88.31 92 SER A C 1
ATOM 734 O O . SER A 1 92 ? -2.528 1.982 -5.034 1.00 88.31 92 SER A O 1
ATOM 736 N N . GLU A 1 93 ? -4.535 2.516 -4.197 1.00 87.62 93 GLU A N 1
ATOM 737 C CA . GLU A 1 93 ? -4.945 3.307 -5.368 1.00 87.62 93 GLU A CA 1
ATOM 738 C C . GLU A 1 93 ? -4.022 4.503 -5.603 1.00 87.62 93 GLU A C 1
ATOM 740 O O . GLU A 1 93 ? -3.626 4.744 -6.738 1.00 87.62 93 GLU A O 1
ATOM 745 N N . TYR A 1 94 ? -3.602 5.203 -4.546 1.00 88.31 94 TYR A N 1
ATOM 746 C CA . TYR A 1 94 ? -2.636 6.295 -4.657 1.00 88.31 94 TYR A CA 1
ATOM 747 C C . TYR A 1 94 ? -1.324 5.823 -5.297 1.00 88.31 94 TYR A C 1
ATOM 749 O O . TYR A 1 94 ? -0.868 6.396 -6.287 1.00 88.31 94 TYR A O 1
ATOM 757 N N . MET A 1 95 ? -0.740 4.740 -4.781 1.00 90.12 95 MET A N 1
ATOM 758 C CA . MET A 1 95 ? 0.500 4.182 -5.322 1.00 90.12 95 MET A CA 1
ATOM 759 C C . MET A 1 95 ? 0.335 3.751 -6.787 1.00 90.12 95 MET A C 1
ATOM 761 O O . MET A 1 95 ? 1.189 4.04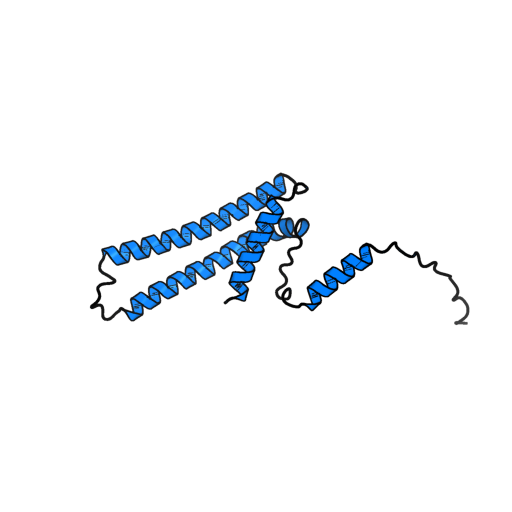2 -7.623 1.00 90.12 95 MET A O 1
ATOM 765 N N . TRP A 1 96 ? -0.799 3.138 -7.133 1.00 88.62 96 TRP A N 1
ATOM 766 C CA . TRP A 1 96 ? -1.074 2.680 -8.496 1.00 88.62 96 TRP A CA 1
ATOM 767 C C . TRP A 1 96 ? -1.418 3.794 -9.478 1.00 88.62 96 TRP A C 1
ATOM 769 O O . TRP A 1 96 ? -1.062 3.686 -10.649 1.00 88.62 96 TRP A O 1
ATOM 779 N N . SER A 1 97 ? -2.043 4.876 -9.023 1.00 87.81 97 SER A N 1
ATOM 780 C CA . SER A 1 97 ? -2.302 6.049 -9.856 1.00 87.81 97 SER A CA 1
ATOM 781 C C . SER A 1 97 ? -1.005 6.756 -10.255 1.00 87.81 97 SER A C 1
ATOM 783 O O . SER A 1 97 ? -0.918 7.280 -11.360 1.00 87.81 97 SER A O 1
ATOM 785 N N . ASN A 1 98 ? 0.002 6.760 -9.376 1.00 86.50 98 ASN A N 1
ATOM 786 C CA . ASN A 1 98 ? 1.259 7.478 -9.604 1.00 86.50 98 ASN A CA 1
ATOM 787 C C . ASN A 1 98 ? 2.345 6.607 -10.254 1.00 86.50 98 ASN A C 1
ATOM 789 O O . ASN A 1 98 ? 3.103 7.082 -11.095 1.00 86.50 98 ASN A O 1
ATOM 793 N N . ALA A 1 99 ? 2.416 5.325 -9.890 1.00 87.94 99 ALA A N 1
ATOM 794 C CA . ALA A 1 99 ? 3.497 4.425 -10.300 1.00 87.94 99 ALA A CA 1
ATOM 795 C C . ALA A 1 99 ? 3.017 3.203 -11.107 1.00 87.94 99 ALA A C 1
ATOM 797 O O . ALA A 1 99 ? 3.830 2.446 -11.640 1.00 87.94 99 ALA A O 1
ATOM 798 N N . GLY A 1 100 ? 1.703 3.004 -11.249 1.00 85.25 100 GLY A N 1
ATOM 799 C CA . GLY A 1 100 ? 1.137 1.808 -11.875 1.00 85.25 100 GLY A CA 1
ATOM 800 C C . GLY A 1 100 ? 1.492 1.650 -13.350 1.00 85.25 100 GLY A C 1
ATOM 801 O O . GLY A 1 100 ? 1.736 0.533 -13.799 1.00 85.25 100 GLY A O 1
ATOM 802 N N . THR A 1 101 ? 1.578 2.748 -14.105 1.00 84.94 101 THR A N 1
ATOM 803 C CA . THR A 1 101 ? 1.989 2.711 -15.519 1.00 84.94 101 THR A CA 1
ATOM 804 C C . THR A 1 101 ? 3.422 2.211 -15.673 1.00 84.94 101 THR A C 1
ATOM 806 O O . THR A 1 101 ? 3.693 1.419 -16.569 1.00 84.94 101 THR A O 1
ATOM 809 N N . ILE A 1 102 ? 4.322 2.622 -14.774 1.00 85.06 102 ILE A N 1
ATOM 810 C CA . ILE A 1 102 ? 5.716 2.164 -14.755 1.00 85.06 102 ILE A CA 1
ATOM 811 C C . ILE A 1 102 ? 5.746 0.659 -14.479 1.00 85.06 102 ILE A C 1
ATOM 813 O O . ILE A 1 102 ? 6.309 -0.101 -15.259 1.00 85.06 102 ILE A O 1
ATOM 817 N N . ILE A 1 103 ? 5.056 0.211 -13.429 1.00 85.50 103 ILE A N 1
ATOM 818 C CA . ILE A 1 103 ? 5.032 -1.200 -13.019 1.00 85.50 103 ILE A CA 1
ATOM 819 C C . ILE A 1 103 ? 4.479 -2.097 -14.135 1.00 85.50 103 ILE A C 1
ATOM 821 O O . ILE A 1 103 ? 5.044 -3.154 -14.416 1.00 85.50 103 ILE A O 1
ATOM 825 N N . ARG A 1 104 ? 3.414 -1.671 -14.828 1.00 84.81 104 ARG A N 1
ATOM 826 C CA . ARG A 1 104 ? 2.803 -2.441 -15.930 1.00 84.81 104 ARG A CA 1
ATOM 827 C C . ARG A 1 104 ? 3.711 -2.613 -17.148 1.00 84.81 104 ARG A C 1
ATOM 829 O O . ARG A 1 104 ? 3.495 -3.548 -17.907 1.00 84.81 104 ARG A O 1
ATOM 836 N N . ARG A 1 105 ? 4.705 -1.741 -17.357 1.00 83.56 105 ARG A N 1
ATOM 837 C CA . ARG A 1 105 ? 5.651 -1.887 -18.479 1.00 83.56 105 ARG A CA 1
ATOM 838 C C . ARG A 1 105 ? 6.611 -3.062 -18.300 1.00 83.56 105 ARG A C 1
ATOM 840 O O . ARG A 1 105 ? 7.052 -3.627 -19.291 1.00 83.56 105 ARG A O 1
ATOM 847 N N . TYR A 1 106 ? 6.914 -3.420 -17.057 1.00 82.56 106 TYR A N 1
ATOM 848 C CA . TYR A 1 106 ? 7.966 -4.383 -16.712 1.00 82.56 106 TYR A CA 1
ATOM 849 C C . TYR A 1 106 ? 7.437 -5.654 -16.047 1.00 82.56 106 TYR A C 1
ATOM 851 O O . TYR A 1 106 ? 8.210 -6.558 -15.740 1.00 82.56 106 TYR A O 1
ATOM 859 N N . THR A 1 107 ? 6.130 -5.725 -15.799 1.00 80.88 107 THR A N 1
ATOM 860 C CA . THR A 1 107 ? 5.482 -6.869 -15.154 1.00 80.88 107 THR A CA 1
ATOM 861 C C . THR A 1 107 ? 4.351 -7.384 -16.025 1.00 80.88 107 THR A C 1
ATOM 863 O O . THR A 1 107 ? 3.751 -6.656 -16.815 1.00 80.88 107 THR A O 1
ATOM 866 N N . ASN A 1 108 ? 3.999 -8.657 -15.856 1.00 72.69 108 ASN A N 1
ATOM 867 C CA . ASN A 1 108 ? 2.848 -9.240 -16.545 1.00 72.69 108 ASN A CA 1
ATOM 868 C C . ASN A 1 108 ? 1.497 -8.844 -15.920 1.00 72.69 108 ASN A C 1
ATOM 870 O O . ASN A 1 108 ? 0.460 -9.371 -16.345 1.00 72.69 108 ASN A O 1
ATOM 874 N N . TYR A 1 109 ? 1.510 -7.940 -14.935 1.00 73.88 109 TYR A N 1
ATOM 875 C CA . TYR A 1 109 ? 0.343 -7.526 -14.176 1.00 73.88 109 TYR A CA 1
ATOM 876 C C . TYR A 1 109 ? -0.648 -6.742 -15.042 1.00 73.88 109 TYR A C 1
ATOM 878 O O . TYR A 1 109 ? -0.320 -5.724 -15.649 1.00 73.88 109 TYR A O 1
ATOM 886 N N . SER A 1 110 ? -1.898 -7.203 -15.051 1.00 67.38 110 SER A N 1
ATOM 887 C CA . SER A 1 110 ? -3.025 -6.481 -15.631 1.00 67.38 110 SER A CA 1
ATOM 888 C C . SER A 1 110 ? -3.998 -6.125 -14.517 1.00 67.38 110 SER A C 1
ATOM 890 O O . SER A 1 110 ? -4.490 -6.992 -13.799 1.00 67.38 110 SER A O 1
ATOM 892 N N . ASP A 1 111 ? -4.278 -4.834 -14.380 1.00 63.62 111 ASP A N 1
ATOM 893 C CA . ASP A 1 111 ? -5.235 -4.298 -13.410 1.00 63.62 111 ASP A CA 1
ATOM 894 C C . ASP A 1 111 ? -6.644 -4.213 -14.011 1.00 63.62 111 ASP A C 1
ATOM 896 O O . ASP A 1 111 ? -7.374 -3.248 -13.786 1.00 63.62 111 ASP A O 1
ATOM 900 N N . SER A 1 112 ? -7.008 -5.169 -14.865 1.00 57.47 112 SER A N 1
ATOM 901 C CA . SER A 1 112 ? -8.372 -5.239 -15.369 1.00 57.47 112 SER A CA 1
ATOM 902 C C . SER A 1 112 ? -9.257 -5.826 -14.264 1.00 57.47 112 SER A C 1
ATOM 904 O O . SER A 1 112 ? -8.918 -6.823 -13.623 1.00 57.47 112 SER A O 1
ATOM 906 N N . TYR A 1 113 ? -10.423 -5.221 -14.034 1.00 50.06 113 TYR A N 1
ATOM 907 C CA . TYR A 1 113 ? -11.452 -5.778 -13.145 1.00 50.06 113 TYR A CA 1
ATOM 908 C C . TYR A 1 113 ? -11.929 -7.180 -13.587 1.00 50.06 113 TYR A C 1
ATOM 910 O O . TYR A 1 113 ? -12.632 -7.852 -12.835 1.00 50.06 113 TYR A O 1
ATOM 918 N N . TYR A 1 114 ? -11.513 -7.625 -14.777 1.00 41.06 114 TYR A N 1
ATOM 919 C CA . TYR A 1 114 ? -11.939 -8.832 -15.473 1.00 41.06 114 TYR A CA 1
ATOM 920 C C . TYR A 1 114 ? -10.852 -9.922 -15.558 1.00 41.06 114 TYR A C 1
ATOM 922 O O . TYR A 1 114 ? -11.075 -10.919 -16.226 1.00 41.06 114 TYR A O 1
ATOM 930 N N . VAL A 1 115 ? -9.677 -9.798 -14.920 1.00 46.62 115 VAL A N 1
ATOM 931 C CA . VAL A 1 115 ? -8.586 -10.802 -15.082 1.00 46.62 115 VAL A CA 1
ATOM 932 C C . VAL A 1 115 ? -8.876 -12.160 -14.410 1.00 46.62 115 VAL A C 1
ATOM 934 O O . VAL A 1 115 ? -8.157 -13.125 -14.652 1.00 46.62 115 VAL A O 1
ATOM 937 N N . ASP A 1 116 ? -9.960 -12.291 -13.640 1.00 46.78 116 ASP A N 1
ATOM 938 C CA . ASP A 1 116 ? -10.475 -13.616 -13.236 1.00 46.78 116 ASP A CA 1
ATOM 939 C C . ASP A 1 116 ? -11.242 -14.331 -14.363 1.00 46.78 116 ASP A C 1
ATOM 941 O O . ASP A 1 116 ? -11.659 -15.483 -14.226 1.00 46.78 116 ASP A O 1
ATOM 945 N N . ASP A 1 117 ? -11.432 -13.665 -15.499 1.00 46.34 117 ASP A N 1
ATOM 946 C CA . ASP A 1 117 ? -12.013 -14.267 -16.680 1.00 46.34 117 ASP A CA 1
ATOM 947 C C . ASP A 1 117 ? -10.922 -15.091 -17.376 1.00 46.34 117 ASP A C 1
ATOM 949 O O . ASP A 1 117 ? -10.019 -14.559 -18.033 1.00 46.34 117 ASP A O 1
ATOM 953 N N . LYS A 1 118 ? -10.981 -16.420 -17.206 1.00 54.00 118 LYS A N 1
ATOM 954 C CA . LYS A 1 118 ? -10.088 -17.409 -17.849 1.00 54.00 118 LYS A CA 1
ATOM 955 C C . LYS A 1 118 ? -9.868 -17.116 -19.343 1.00 54.00 118 LYS A C 1
ATOM 957 O O . LYS A 1 118 ? -8.823 -17.449 -19.898 1.00 54.00 118 LYS A O 1
ATOM 962 N N . THR A 1 119 ? -10.831 -16.448 -19.970 1.00 50.97 119 THR A N 1
ATOM 963 C CA . THR A 1 119 ? -10.827 -15.956 -21.347 1.00 50.97 119 THR A CA 1
ATOM 964 C C . THR A 1 119 ? -9.678 -14.987 -21.660 1.00 50.97 119 THR A C 1
ATOM 966 O O . THR A 1 119 ? -9.030 -15.134 -22.697 1.00 50.97 119 THR A O 1
ATOM 969 N N . TYR A 1 120 ? -9.363 -14.035 -20.773 1.00 51.59 120 TYR A N 1
ATOM 970 C CA . TYR A 1 120 ? -8.295 -13.054 -21.011 1.00 51.59 120 TYR A CA 1
ATOM 971 C C . TYR A 1 120 ? -6.904 -13.697 -20.944 1.00 51.59 120 TYR A C 1
ATOM 973 O O . TYR A 1 120 ? -6.063 -13.449 -21.808 1.00 51.59 120 TYR A O 1
ATOM 981 N N . ASN A 1 121 ? -6.675 -14.580 -19.966 1.00 57.62 121 ASN A N 1
ATOM 982 C CA . ASN A 1 121 ? -5.413 -15.319 -19.854 1.00 57.62 121 ASN A CA 1
ATOM 983 C C . ASN A 1 121 ? -5.210 -16.257 -21.051 1.00 57.62 121 ASN A C 1
ATOM 985 O O . ASN A 1 121 ? -4.126 -16.276 -21.630 1.00 57.62 121 ASN A O 1
ATOM 989 N N . LYS A 1 122 ? -6.280 -16.927 -21.503 1.00 58.97 122 LYS A N 1
ATOM 990 C CA . LYS A 1 122 ? -6.261 -17.766 -22.708 1.00 58.97 122 LYS A CA 1
ATOM 991 C C . LYS A 1 122 ? -5.956 -16.958 -23.974 1.00 58.97 122 LYS A C 1
ATOM 993 O O . LYS A 1 122 ? -5.170 -17.401 -24.805 1.00 58.97 122 LYS A O 1
ATOM 998 N N . MET A 1 123 ? -6.519 -15.755 -24.121 1.00 60.44 123 MET A N 1
ATOM 999 C CA . MET A 1 123 ? -6.171 -14.872 -25.242 1.00 60.44 123 MET A CA 1
ATOM 1000 C C . MET A 1 123 ? -4.724 -14.380 -25.165 1.00 60.44 123 MET A C 1
ATOM 1002 O O . MET A 1 123 ? -4.027 -14.410 -26.175 1.00 60.44 123 MET A O 1
ATOM 1006 N N . LYS A 1 124 ? -4.234 -13.988 -23.983 1.00 61.16 124 LYS A N 1
ATOM 1007 C CA . LYS A 1 124 ? -2.839 -13.561 -23.794 1.00 61.16 124 LYS A CA 1
ATOM 1008 C C . LYS A 1 124 ? -1.847 -14.676 -24.151 1.00 61.16 124 LYS A C 1
ATOM 1010 O O . LYS A 1 124 ? -0.836 -14.399 -24.792 1.00 61.16 124 LYS A O 1
ATOM 1015 N N . GLU A 1 125 ? -2.142 -15.923 -23.787 1.00 65.94 125 GLU A N 1
ATOM 1016 C CA . GLU A 1 125 ? -1.354 -17.088 -24.213 1.00 65.94 125 GLU A CA 1
ATOM 1017 C C . GLU A 1 125 ? -1.420 -17.310 -25.728 1.00 65.94 125 GLU A C 1
ATOM 1019 O O . GLU A 1 125 ? -0.378 -17.493 -26.355 1.00 65.94 125 GLU A O 1
ATOM 1024 N N . MET A 1 126 ? -2.605 -17.206 -26.344 1.00 59.66 126 MET A N 1
ATOM 1025 C CA . MET A 1 126 ? -2.742 -17.315 -27.803 1.00 59.66 126 MET A CA 1
ATOM 1026 C C . MET A 1 126 ? -1.949 -16.237 -28.556 1.00 59.66 126 MET A C 1
ATOM 1028 O O . MET A 1 126 ? -1.330 -16.541 -29.575 1.00 59.66 126 MET A O 1
ATOM 1032 N N . TYR A 1 127 ? -1.910 -14.997 -28.060 1.00 57.62 127 TYR A N 1
ATOM 1033 C CA . TYR A 1 127 ? -1.095 -13.934 -28.660 1.00 57.62 127 TYR A CA 1
ATOM 1034 C C . TYR A 1 127 ? 0.409 -14.201 -28.521 1.00 57.62 127 TYR A C 1
ATOM 1036 O O . TYR A 1 127 ? 1.138 -14.033 -29.496 1.00 57.62 127 TYR A O 1
ATOM 1044 N N . LYS A 1 128 ? 0.873 -14.687 -27.360 1.00 63.22 128 LYS A N 1
ATOM 1045 C CA . LYS A 1 128 ? 2.280 -15.090 -27.173 1.00 63.22 128 LYS A CA 1
ATOM 1046 C C . LYS A 1 128 ? 2.680 -16.248 -28.094 1.00 63.22 128 LYS A C 1
ATOM 1048 O O . LYS A 1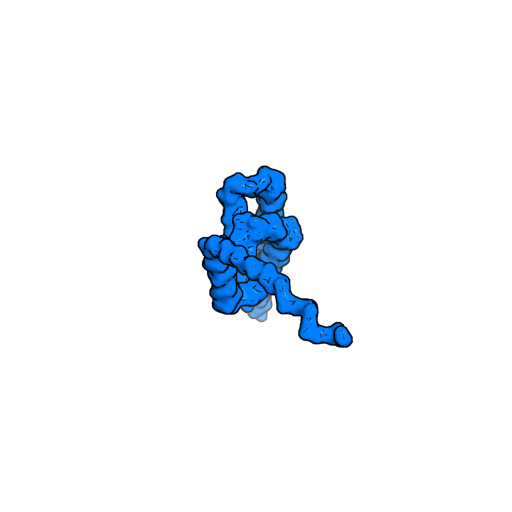 128 ? 3.778 -16.240 -28.639 1.00 63.22 128 LYS A O 1
ATOM 1053 N N . LEU A 1 129 ? 1.783 -17.211 -28.311 1.00 62.41 129 LEU A N 1
ATOM 1054 C CA . LEU A 1 129 ? 1.999 -18.319 -29.247 1.00 62.41 129 LEU A CA 1
ATOM 1055 C C . LEU A 1 129 ? 2.070 -17.844 -30.705 1.00 62.41 129 LEU A C 1
ATOM 1057 O O . LEU A 1 129 ? 2.924 -18.315 -31.449 1.00 62.41 129 LEU A O 1
ATOM 1061 N N . LYS A 1 130 ? 1.230 -16.879 -31.105 1.00 57.03 130 LYS A N 1
ATOM 1062 C CA . LYS A 1 130 ? 1.275 -16.288 -32.454 1.00 57.03 130 LYS A CA 1
ATOM 1063 C C . LYS A 1 130 ? 2.516 -15.432 -32.702 1.00 57.03 130 LYS A C 1
ATOM 1065 O O . LYS A 1 130 ? 2.996 -15.388 -33.825 1.00 57.03 130 LYS A O 1
ATOM 1070 N N . GLN A 1 131 ? 3.045 -14.771 -31.676 1.00 53.47 131 GLN A N 1
ATOM 1071 C CA . GLN A 1 131 ? 4.238 -13.929 -31.801 1.00 53.47 131 GLN A CA 1
ATOM 1072 C C . GLN A 1 131 ? 5.534 -14.746 -31.960 1.00 53.47 131 GLN A C 1
ATOM 1074 O O . GLN A 1 131 ? 6.500 -14.249 -32.529 1.00 53.47 131 GLN A O 1
ATOM 1079 N N . ASN A 1 132 ? 5.536 -16.007 -31.511 1.00 55.62 132 ASN A N 1
ATOM 1080 C CA . ASN A 1 132 ? 6.652 -16.944 -31.675 1.00 55.62 132 ASN A CA 1
ATOM 1081 C C . ASN A 1 132 ? 6.554 -17.807 -32.947 1.00 55.62 132 ASN A C 1
ATOM 1083 O O . ASN A 1 132 ? 7.400 -18.676 -33.156 1.00 55.62 132 ASN A O 1
ATOM 1087 N N . GLN A 1 133 ? 5.541 -17.601 -33.794 1.00 42.22 133 GLN A N 1
ATOM 1088 C CA . GLN A 1 133 ? 5.501 -18.217 -35.119 1.00 42.22 133 GLN A CA 1
ATOM 1089 C C . GLN A 1 133 ? 6.186 -17.288 -36.130 1.00 42.22 133 GLN A C 1
ATOM 1091 O O . GLN A 1 133 ? 5.890 -16.091 -36.141 1.00 42.22 133 GLN A O 1
ATOM 1096 N N . PRO A 1 134 ? 7.103 -17.799 -36.975 1.00 42.06 134 PRO A N 1
ATOM 1097 C CA . PRO A 1 134 ? 7.730 -16.981 -38.004 1.00 42.06 134 PRO A CA 1
ATOM 1098 C C . PRO A 1 134 ? 6.645 -16.419 -38.927 1.00 42.06 134 PRO A C 1
ATOM 1100 O O . PRO A 1 134 ? 5.749 -17.146 -39.358 1.00 42.06 134 PRO A O 1
ATOM 1103 N N . GLN A 1 135 ? 6.712 -15.112 -39.193 1.00 42.97 135 GLN A N 1
ATOM 1104 C CA . GLN A 1 135 ? 5.809 -14.425 -40.111 1.00 42.97 135 GLN A CA 1
ATOM 1105 C C . GLN A 1 135 ? 5.837 -15.134 -41.470 1.00 42.97 135 GLN A C 1
ATOM 1107 O O . GLN A 1 135 ? 6.834 -15.068 -42.184 1.00 42.97 135 GLN A O 1
ATOM 1112 N N . GLN A 1 136 ? 4.742 -15.795 -41.843 1.00 39.03 136 GLN A N 1
ATOM 1113 C CA . GLN A 1 136 ? 4.489 -16.088 -43.248 1.00 39.03 136 GLN A CA 1
ATOM 1114 C C . GLN A 1 136 ? 4.086 -14.772 -43.912 1.00 39.03 136 GLN A C 1
ATOM 1116 O O . GLN A 1 136 ? 2.989 -14.256 -43.698 1.00 39.03 136 GLN A O 1
ATOM 1121 N N . THR A 1 137 ? 5.013 -14.203 -44.677 1.00 38.16 137 THR A N 1
ATOM 1122 C CA . THR A 1 137 ? 4.755 -13.150 -45.655 1.00 38.16 137 THR A CA 1
ATOM 1123 C C . THR A 1 137 ? 3.723 -13.658 -46.657 1.00 38.16 137 THR A C 1
ATOM 1125 O O . THR A 1 137 ? 3.995 -14.584 -47.417 1.00 38.16 137 THR A O 1
ATOM 1128 N N . VAL A 1 138 ? 2.527 -13.071 -46.643 1.00 41.16 138 VAL A N 1
ATOM 1129 C CA . VAL A 1 138 ? 1.525 -13.285 -47.690 1.00 41.16 138 VAL A CA 1
ATOM 1130 C C . VAL A 1 138 ? 1.836 -12.297 -48.810 1.00 41.16 138 VAL A C 1
ATOM 1132 O O . VAL A 1 138 ? 1.702 -11.086 -48.642 1.00 41.16 138 VAL A O 1
ATOM 1135 N N . GLU A 1 139 ? 2.326 -12.832 -49.922 1.00 35.88 139 GLU A N 1
ATOM 1136 C CA . GLU A 1 139 ? 2.534 -12.138 -51.190 1.00 35.88 139 GLU A CA 1
ATOM 1137 C C . GLU A 1 139 ? 1.162 -11.690 -51.729 1.00 35.88 139 GLU A C 1
ATOM 1139 O O . GLU A 1 139 ? 0.290 -12.515 -52.002 1.00 35.88 139 GLU A O 1
ATOM 1144 N N . TYR A 1 140 ? 0.926 -10.379 -51.814 1.00 35.09 140 TYR A N 1
ATOM 1145 C CA . TYR A 1 140 ? -0.280 -9.837 -52.440 1.00 35.09 140 TYR A CA 1
ATOM 1146 C C . TYR A 1 140 ? -0.119 -9.931 -53.962 1.00 35.09 140 TYR A C 1
ATOM 1148 O O . TYR A 1 140 ? 0.599 -9.131 -54.556 1.00 35.09 140 TYR A O 1
ATOM 1156 N N . GLN A 1 141 ? -0.791 -10.894 -54.598 1.00 33.16 141 GLN A N 1
ATOM 1157 C CA . GLN A 1 141 ? -1.031 -10.8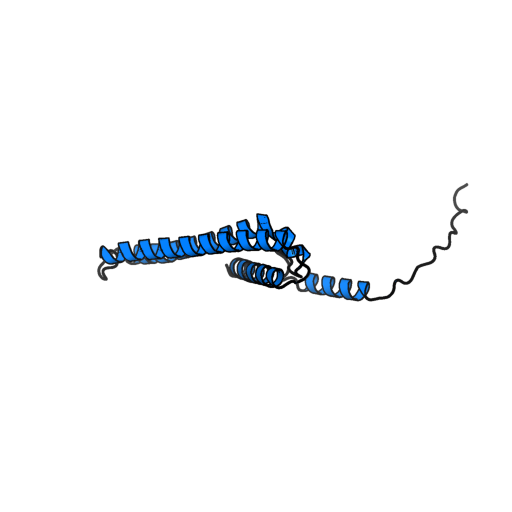40 -56.040 1.00 33.16 141 GLN A CA 1
ATOM 1158 C C . GLN A 1 141 ? -2.159 -9.843 -56.324 1.00 33.16 141 GLN A C 1
ATOM 1160 O O . GLN A 1 141 ? -3.330 -10.081 -56.031 1.00 33.16 141 GLN A O 1
ATOM 1165 N N . GLU A 1 142 ? -1.761 -8.710 -56.886 1.00 37.59 142 GLU A N 1
ATOM 1166 C CA . GLU A 1 142 ? -2.600 -7.691 -57.503 1.00 37.59 142 GLU A CA 1
ATOM 1167 C C . GLU A 1 142 ? -3.287 -8.281 -58.746 1.00 37.59 142 GLU A C 1
ATOM 1169 O O . GLU A 1 142 ? -2.643 -8.605 -59.740 1.00 37.59 142 GLU A O 1
ATOM 1174 N N . ASN A 1 143 ? -4.600 -8.493 -58.677 1.00 43.53 143 ASN A N 1
ATOM 1175 C CA . ASN A 1 143 ? -5.428 -8.762 -59.851 1.00 43.53 143 ASN A CA 1
ATOM 1176 C C . ASN A 1 143 ? -6.877 -8.402 -59.525 1.00 43.53 143 ASN A C 1
ATOM 1178 O O . ASN A 1 143 ? -7.641 -9.240 -59.060 1.00 43.53 143 ASN A O 1
ATOM 1182 N N . ASN A 1 144 ? -7.237 -7.136 -59.724 1.00 39.75 144 ASN A N 1
ATOM 1183 C CA . ASN A 1 144 ? -8.624 -6.692 -59.853 1.00 39.75 144 ASN A CA 1
ATOM 1184 C C . ASN A 1 144 ? -8.639 -5.367 -60.610 1.00 39.75 144 ASN A C 1
ATOM 1186 O O . ASN A 1 144 ? -8.817 -4.312 -60.020 1.00 39.75 144 ASN A O 1
ATOM 1190 N N . ASP A 1 145 ? -8.454 -5.449 -61.924 1.00 44.22 145 ASP A N 1
ATOM 1191 C CA . ASP A 1 145 ? -8.711 -4.328 -62.827 1.00 44.22 145 ASP A CA 1
ATOM 1192 C C . ASP A 1 145 ? -9.487 -4.822 -64.055 1.00 44.22 145 ASP A C 1
ATOM 1194 O O . ASP A 1 145 ? -9.030 -4.708 -65.185 1.00 44.22 145 ASP A O 1
ATOM 1198 N N . LYS A 1 146 ? -10.644 -5.466 -63.819 1.00 48.41 146 LYS A N 1
ATOM 1199 C CA . LYS A 1 146 ? -11.711 -5.706 -64.816 1.00 48.41 146 LYS A CA 1
ATOM 1200 C C . LYS A 1 146 ? -13.063 -5.952 -64.147 1.00 48.41 146 LYS A C 1
ATOM 1202 O O . LYS A 1 146 ? -13.606 -7.049 -64.244 1.00 48.41 146 LYS A O 1
ATOM 1207 N N . MET A 1 147 ? -13.619 -4.954 -63.471 1.00 40.03 147 MET A N 1
ATOM 1208 C CA . MET A 1 147 ? 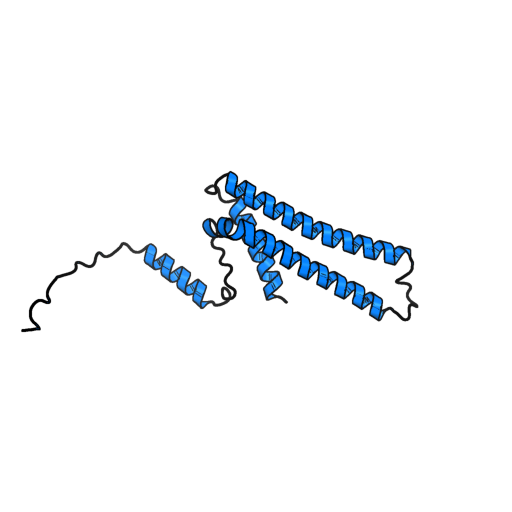-15.071 -4.891 -63.287 1.00 40.03 147 MET A CA 1
ATOM 1209 C C . MET A 1 147 ? -15.468 -3.485 -62.845 1.00 40.03 147 MET A C 1
ATOM 1211 O O . MET A 1 147 ? -15.721 -3.295 -61.672 1.00 40.03 147 MET A O 1
ATOM 1215 N N . TYR A 1 148 ? -15.408 -2.497 -63.736 1.00 37.69 148 TYR A N 1
ATOM 1216 C CA . TYR A 1 148 ? -16.410 -1.438 -63.924 1.00 37.69 148 TYR A CA 1
ATOM 1217 C C . TYR A 1 148 ? -15.959 -0.593 -65.129 1.00 37.69 148 TYR A C 1
ATOM 1219 O O . TYR A 1 148 ? -14.827 -0.118 -65.155 1.00 37.69 148 TYR A O 1
ATOM 1227 N N . ASP A 1 149 ? -16.888 -0.482 -66.080 1.00 37.75 149 ASP A N 1
ATOM 1228 C CA . ASP A 1 149 ? -16.903 0.215 -67.380 1.00 37.75 149 ASP A CA 1
ATOM 1229 C C . ASP A 1 149 ? -16.201 -0.433 -68.591 1.00 37.75 149 ASP A C 1
ATOM 1231 O O . ASP A 1 149 ? -14.960 -0.372 -68.737 1.00 37.75 149 ASP A O 1
#

Organism: Tetrahymena thermophila (strain SB210) (NCBI:txid312017)

Sequence (149 aa):
MDKLFGRVIRRNQAAEEFMKNEDAKAHEKETVKQNMQIQTGIKVALRLSFIGSVALLYKRGFFAKQSPFFMRELLLMVGGYGVISIGDFFASEYMWSNAGTIIRRYTNYSDSYYVDDKTYNKMKEMYKLKQNQPQQTVEYQENNDKMYD

pLDDT: mean 72.95, std 17.18, range [33.16, 92.25]

Radius of gyration: 26.03 Å; chains: 1; bounding box: 42×26×100 Å

Foldseek 3Di:
DVLLVVLLVVLVVLLVLLLPFPPADPVLNVQLVVLVVQLVVQLVVLVVVLVVVVVVCVVVCVVPPPDPCVVVVVVSVVVSVVVSSVSNSVSSVSSCVRNVVSSVVRGVDDPDSCVVPVVVVVVVVVVVVVVPDPDDDDDDDDDDDPPDD

Secondary structure (DSSP, 8-state):
-HHHHHHHHHHHHHHHHHHH-TTS-HHHHHHHHHHHHHHHHHHHHHHHHHHHHHHHHHHTTTT-TT-TTHHHHHHHHHHHHHHHHHHHHHHHHHHHHHHHHHHHHHS-----TTTT-HHHHHHHHHHHHHHTS-------------S--